Protein AF-A0A1H9LAW5-F1 (afdb_monomer_lite)

Radius of gyration: 14.82 Å; chains: 1; bounding box: 40×21×39 Å

pLDDT: mean 88.41, std 9.67, range [51.22, 97.38]

Secondary structure (DSSP, 8-state):
-HHHHHHHHHHHHHHHHHHHHHHHTT--S-S-GGGG-GGGTT-HHHHHHHHHHHHHHHHHHHHHHHHHHHHH-

Structure (mmCIF, N/CA/C/O backbone):
data_AF-A0A1H9LAW5-F1
#
_entry.id   AF-A0A1H9LAW5-F1
#
loop_
_atom_site.group_PDB
_atom_site.id
_atom_site.type_symbol
_atom_site.label_atom_id
_atom_site.label_alt_id
_atom_site.label_comp_id
_atom_site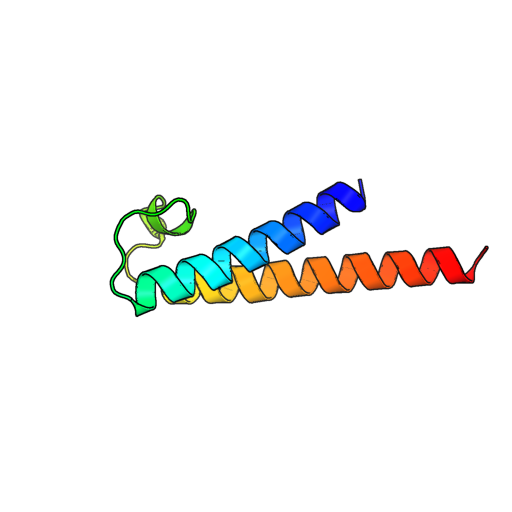.label_asym_id
_atom_site.label_entity_id
_atom_site.label_seq_id
_atom_site.pdbx_PDB_ins_code
_atom_site.Cartn_x
_atom_site.Cartn_y
_atom_site.Cartn_z
_atom_site.occupancy
_atom_site.B_iso_or_equiv
_atom_site.auth_seq_id
_atom_site.auth_comp_id
_atom_site.auth_asym_id
_atom_site.auth_atom_id
_atom_site.pdbx_PDB_model_num
ATOM 1 N N . MET A 1 1 ? 11.967 8.777 -15.874 1.00 79.75 1 MET A N 1
ATOM 2 C CA . MET A 1 1 ? 10.543 8.356 -15.946 1.00 79.75 1 MET A CA 1
ATOM 3 C C . MET A 1 1 ? 10.283 7.022 -15.258 1.00 79.75 1 MET A C 1
ATOM 5 O O . MET A 1 1 ? 9.430 6.977 -14.387 1.00 79.75 1 MET A O 1
ATOM 9 N N . LYS A 1 2 ? 11.018 5.952 -15.580 1.00 79.56 2 LYS A N 1
ATOM 10 C CA . LYS A 1 2 ? 10.831 4.637 -14.943 1.00 79.56 2 LYS A CA 1
ATOM 11 C C . LYS A 1 2 ? 10.999 4.639 -13.418 1.00 79.56 2 LYS A C 1
ATOM 13 O O . LYS A 1 2 ? 10.179 4.052 -12.727 1.00 79.56 2 LYS A O 1
ATOM 18 N N . GLU A 1 3 ? 11.994 5.352 -12.890 1.00 85.75 3 GLU A N 1
ATOM 19 C CA . GLU A 1 3 ? 12.163 5.504 -11.435 1.00 85.75 3 GLU A CA 1
ATOM 20 C C . GLU A 1 3 ? 10.978 6.216 -10.777 1.00 85.75 3 GLU A C 1
ATOM 22 O O . GLU A 1 3 ? 10.537 5.805 -9.711 1.00 85.75 3 GLU A O 1
ATOM 27 N N . ILE A 1 4 ? 10.401 7.217 -11.450 1.00 90.38 4 ILE A N 1
ATOM 28 C CA . ILE A 1 4 ? 9.200 7.920 -10.977 1.00 90.38 4 ILE A CA 1
ATOM 29 C C . ILE A 1 4 ? 8.019 6.946 -10.922 1.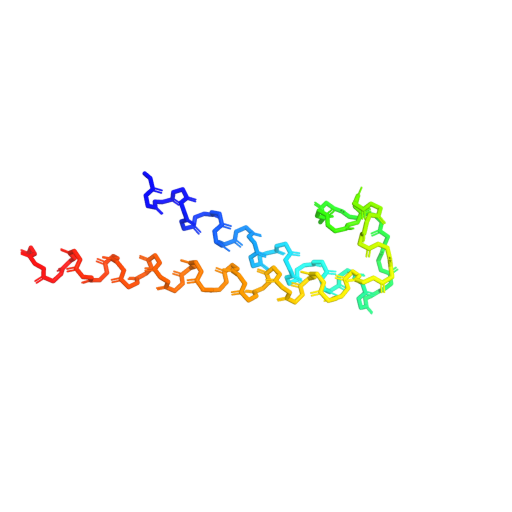00 90.38 4 ILE A C 1
ATOM 31 O O . ILE A 1 4 ? 7.337 6.877 -9.909 1.00 90.38 4 ILE A O 1
ATOM 35 N N . ILE A 1 5 ? 7.804 6.149 -11.975 1.00 89.62 5 ILE A N 1
ATOM 36 C CA . ILE A 1 5 ? 6.737 5.134 -12.019 1.00 89.62 5 ILE A CA 1
ATOM 37 C C . ILE A 1 5 ? 6.941 4.085 -10.919 1.00 89.62 5 ILE A C 1
ATOM 39 O O . ILE A 1 5 ? 5.991 3.706 -10.241 1.00 89.62 5 ILE A O 1
ATOM 43 N N . SER A 1 6 ? 8.185 3.653 -10.705 1.00 89.94 6 SER A N 1
ATOM 44 C CA . SER A 1 6 ? 8.535 2.726 -9.630 1.00 89.94 6 SER A CA 1
ATOM 45 C C . SER A 1 6 ? 8.257 3.321 -8.249 1.00 89.94 6 SER A C 1
ATOM 47 O O . SER A 1 6 ? 7.681 2.648 -7.397 1.00 89.94 6 SER A O 1
ATOM 49 N N . GLY A 1 7 ? 8.633 4.584 -8.037 1.00 92.88 7 GLY A N 1
ATOM 50 C CA . GLY A 1 7 ? 8.372 5.317 -6.802 1.00 92.88 7 GLY A CA 1
ATOM 51 C C . GLY A 1 7 ? 6.878 5.507 -6.555 1.00 92.88 7 GLY A C 1
ATOM 52 O O . GLY A 1 7 ? 6.415 5.275 -5.445 1.00 92.88 7 GLY A O 1
ATOM 53 N N . LEU A 1 8 ? 6.103 5.835 -7.592 1.00 93.44 8 LEU A N 1
ATOM 54 C CA . LEU A 1 8 ? 4.645 5.922 -7.508 1.00 93.44 8 LEU A CA 1
ATOM 55 C C . LEU A 1 8 ? 4.023 4.570 -7.154 1.00 93.44 8 LEU A C 1
ATOM 57 O O . LEU A 1 8 ? 3.202 4.510 -6.246 1.00 93.44 8 LEU A O 1
ATOM 61 N N . GLY A 1 9 ? 4.442 3.481 -7.804 1.00 93.00 9 GLY A N 1
ATOM 62 C CA . GLY A 1 9 ? 3.974 2.133 -7.470 1.00 93.00 9 GLY A CA 1
ATOM 63 C C . GLY A 1 9 ? 4.240 1.779 -6.006 1.00 93.00 9 GLY A C 1
ATOM 64 O O . GLY A 1 9 ? 3.336 1.328 -5.305 1.00 93.00 9 GLY A O 1
ATOM 65 N N . LEU A 1 10 ? 5.448 2.070 -5.515 1.00 95.00 10 LEU A N 1
ATOM 66 C CA . LEU A 1 10 ? 5.797 1.875 -4.110 1.00 95.00 10 LEU A CA 1
ATOM 67 C C . LEU A 1 10 ? 4.940 2.743 -3.176 1.00 95.00 10 LEU A C 1
ATOM 69 O O . LEU A 1 10 ? 4.456 2.242 -2.164 1.00 95.00 10 LEU A O 1
ATOM 73 N N . LEU A 1 11 ? 4.718 4.014 -3.522 1.00 96.12 11 LEU A N 1
ATOM 74 C CA . LEU A 1 11 ? 3.855 4.910 -2.752 1.00 96.12 11 LEU A CA 1
ATOM 75 C C . LEU A 1 11 ? 2.432 4.362 -2.660 1.00 96.12 11 LEU A C 1
ATOM 77 O O . LEU A 1 11 ? 1.892 4.330 -1.563 1.00 96.12 11 LEU A O 1
ATOM 81 N N . PHE A 1 12 ? 1.851 3.866 -3.753 1.00 95.94 12 PHE A N 1
ATOM 82 C CA . PHE A 1 12 ? 0.529 3.231 -3.729 1.00 95.94 12 PHE A CA 1
ATOM 83 C C . PHE A 1 12 ? 0.482 2.013 -2.797 1.00 95.94 12 PHE A C 1
ATOM 85 O O . PHE A 1 12 ? -0.462 1.879 -2.021 1.00 95.94 12 PHE A O 1
ATOM 92 N N . VAL A 1 13 ? 1.518 1.166 -2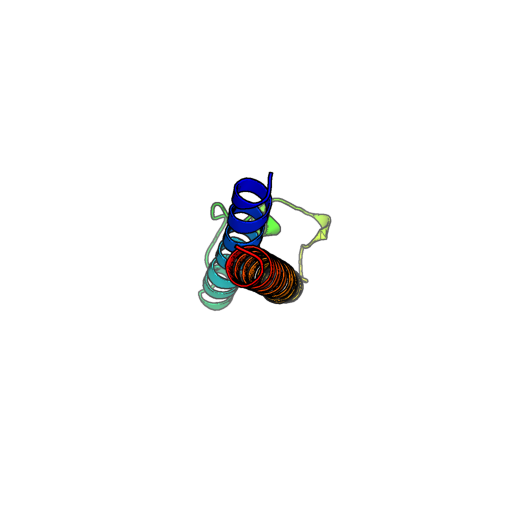.794 1.00 96.19 13 VAL A N 1
ATOM 93 C CA . VAL A 1 13 ? 1.590 0.033 -1.855 1.00 96.19 13 VAL A CA 1
ATOM 94 C C . VAL A 1 13 ? 1.676 0.518 -0.408 1.00 96.19 13 VAL A C 1
ATOM 96 O O . VAL A 1 13 ? 0.934 0.026 0.435 1.00 96.19 13 VAL A O 1
ATOM 99 N N . ILE A 1 14 ? 2.538 1.493 -0.106 1.00 96.06 14 ILE A N 1
ATOM 100 C CA . ILE A 1 14 ? 2.672 2.054 1.250 1.00 96.06 14 ILE A CA 1
ATOM 101 C C . ILE A 1 14 ? 1.358 2.701 1.700 1.00 96.06 14 ILE A C 1
ATOM 103 O O . ILE A 1 14 ? 0.951 2.523 2.846 1.00 96.06 14 ILE A O 1
ATOM 107 N N . GLN A 1 15 ? 0.693 3.427 0.798 1.00 95.44 15 GLN A N 1
ATOM 108 C CA . GLN A 1 15 ? -0.603 4.045 1.050 1.00 95.44 15 GLN A CA 1
ATOM 109 C C . GLN A 1 15 ? -1.650 2.995 1.403 1.00 95.44 15 GLN A C 1
ATOM 111 O O . GLN A 1 15 ? -2.298 3.125 2.433 1.00 95.44 15 GLN A O 1
ATOM 116 N N . GLY A 1 16 ? -1.770 1.941 0.596 1.00 95.94 16 GLY A N 1
ATOM 117 C CA . GLY A 1 16 ? -2.763 0.900 0.825 1.00 95.94 16 GLY A CA 1
ATOM 118 C C . GLY A 1 16 ? -2.464 0.033 2.050 1.00 95.94 16 GLY A C 1
ATOM 119 O O . GLY A 1 16 ? -3.342 -0.187 2.872 1.00 95.94 16 GLY A O 1
ATOM 120 N N . VAL A 1 17 ? -1.222 -0.427 2.243 1.00 96.50 17 VAL A N 1
ATOM 121 C CA . VAL A 1 17 ? -0.867 -1.242 3.423 1.00 96.50 17 VAL A CA 1
ATOM 122 C C . VAL A 1 17 ? -0.987 -0.426 4.707 1.00 96.50 17 VAL A C 1
ATOM 124 O O . VAL A 1 17 ? -1.555 -0.895 5.692 1.00 96.50 17 VAL A O 1
ATOM 127 N N . GLY A 1 18 ? -0.451 0.793 4.715 1.00 94.88 18 GLY A N 1
ATOM 128 C CA . GLY A 1 18 ? -0.495 1.645 5.895 1.00 94.88 18 GLY A CA 1
ATOM 129 C C . GLY A 1 18 ? -1.911 2.125 6.217 1.00 94.88 18 GLY A C 1
ATOM 130 O O . GLY A 1 18 ? -2.294 2.103 7.386 1.00 94.88 18 GLY A O 1
ATOM 131 N N . GLY A 1 19 ? -2.699 2.485 5.199 1.00 95.00 19 GLY A N 1
ATOM 132 C CA . GLY A 1 19 ? -4.116 2.815 5.342 1.00 95.00 19 GLY A CA 1
ATOM 133 C C . GLY A 1 19 ? -4.910 1.643 5.907 1.00 95.00 19 GLY A C 1
ATOM 134 O O . GLY A 1 19 ? -5.616 1.810 6.900 1.00 95.00 19 GLY A O 1
ATOM 135 N N . LEU A 1 20 ? -4.680 0.431 5.390 1.00 95.56 20 LEU A N 1
ATOM 136 C CA . LEU A 1 20 ? -5.345 -0.774 5.879 1.00 95.56 20 LEU A CA 1
ATOM 137 C C . LEU A 1 20 ? -5.049 -1.008 7.362 1.00 95.56 20 LEU A C 1
ATOM 139 O O . LEU A 1 20 ? -5.966 -1.238 8.147 1.00 95.56 20 LEU A O 1
ATOM 143 N N . ILE A 1 21 ? -3.777 -0.913 7.764 1.00 95.25 21 ILE A N 1
ATOM 144 C CA . ILE A 1 21 ? -3.387 -1.038 9.175 1.00 95.25 21 ILE A CA 1
ATOM 145 C C . ILE A 1 21 ? -4.066 0.051 10.011 1.00 95.25 21 ILE A C 1
ATOM 147 O O . ILE A 1 21 ? -4.598 -0.263 11.071 1.00 95.25 21 ILE A O 1
ATOM 151 N N . ASN A 1 22 ? -4.093 1.299 9.535 1.00 94.38 22 ASN A N 1
ATOM 152 C CA . ASN A 1 22 ? -4.740 2.416 10.224 1.00 94.38 22 ASN A CA 1
ATOM 153 C C . ASN A 1 22 ? -6.228 2.146 10.480 1.00 94.38 22 ASN A C 1
ATOM 155 O O . ASN A 1 22 ? -6.688 2.344 11.597 1.00 94.38 22 ASN A O 1
ATOM 159 N N . HIS A 1 23 ? -6.977 1.647 9.496 1.00 92.88 23 HIS A N 1
ATOM 160 C CA . HIS A 1 23 ? -8.394 1.324 9.691 1.00 92.88 23 HIS A CA 1
ATOM 161 C C . HIS A 1 23 ? -8.606 0.113 10.596 1.00 92.88 23 HIS A C 1
ATOM 163 O O . HIS A 1 23 ? -9.495 0.132 11.445 1.00 92.88 23 HIS A O 1
ATOM 169 N N . LEU A 1 24 ? -7.772 -0.924 10.470 1.00 93.12 24 LEU A N 1
ATOM 170 C CA . LEU A 1 24 ? -7.876 -2.123 11.305 1.00 93.12 24 LEU A CA 1
ATOM 171 C C . LEU A 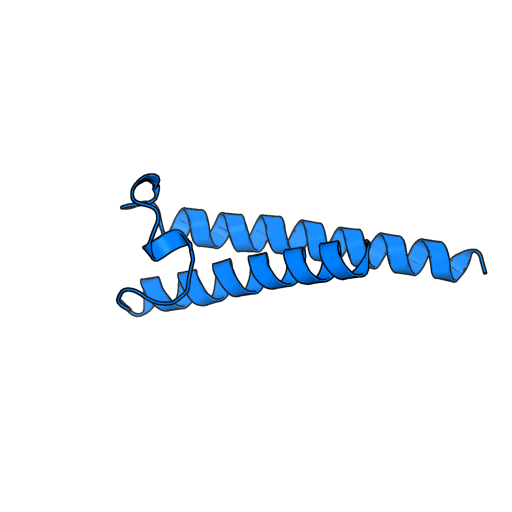1 24 ? -7.557 -1.853 12.782 1.00 93.12 24 LEU A C 1
ATOM 173 O O . LEU A 1 24 ? -8.070 -2.552 13.653 1.00 93.12 24 LEU A O 1
ATOM 177 N N . THR A 1 25 ? -6.741 -0.843 13.084 1.00 92.94 25 THR A N 1
ATOM 178 C CA . THR A 1 25 ? -6.436 -0.432 14.462 1.00 92.94 25 THR A CA 1
ATOM 179 C C . THR A 1 25 ? -7.378 0.649 14.998 1.00 92.94 25 THR A C 1
ATOM 181 O O . THR A 1 25 ? -7.104 1.208 16.061 1.00 92.94 25 THR A O 1
ATOM 184 N N . ASN A 1 26 ? -8.489 0.945 14.304 1.00 84.31 26 ASN A N 1
ATOM 185 C CA . ASN A 1 26 ? -9.373 2.085 14.595 1.00 84.31 26 ASN A CA 1
ATOM 186 C C . ASN A 1 26 ? -8.605 3.420 14.694 1.00 84.31 26 ASN A C 1
ATOM 188 O O . ASN A 1 26 ? -8.948 4.305 15.482 1.00 84.31 26 ASN A O 1
ATOM 192 N N . GLY A 1 27 ? -7.531 3.551 13.916 1.00 77.00 27 GLY A N 1
ATOM 193 C CA . GLY A 1 27 ? -6.720 4.752 13.812 1.00 77.00 27 GLY A CA 1
ATOM 194 C C . GLY A 1 27 ? -7.504 5.916 13.208 1.00 77.00 27 GLY A C 1
ATOM 195 O O . GLY A 1 27 ? -8.364 5.745 12.347 1.00 77.00 27 GLY A O 1
ATOM 196 N N . GLY A 1 28 ? -7.208 7.126 13.683 1.00 81.00 28 GLY A N 1
ATOM 197 C CA . GLY A 1 28 ? -7.843 8.356 13.214 1.00 81.00 28 GLY A CA 1
ATOM 198 C C . GLY A 1 28 ? -7.301 8.853 11.868 1.00 81.00 28 GLY A C 1
ATOM 199 O O . GLY A 1 28 ? -6.713 8.110 11.080 1.00 81.00 28 GLY A O 1
ATOM 200 N N . LYS A 1 29 ? -7.470 10.158 11.617 1.00 82.62 29 LYS A N 1
ATOM 201 C CA . LYS A 1 29 ? -6.929 10.825 10.424 1.00 82.62 29 LYS A CA 1
ATOM 202 C C . LYS A 1 29 ? -5.396 10.774 10.427 1.00 82.62 29 LYS A C 1
ATOM 204 O O . LYS A 1 29 ? -4.748 11.542 11.132 1.00 82.62 29 LYS A O 1
ATOM 209 N N . SER A 1 30 ? -4.850 9.891 9.601 1.00 87.38 30 SER A N 1
ATOM 210 C CA . SER A 1 30 ? -3.420 9.748 9.298 1.00 87.38 30 SER A CA 1
ATOM 211 C C . SER A 1 30 ? -3.123 10.231 7.877 1.00 87.38 30 SER A C 1
ATOM 213 O O . SER A 1 30 ? -4.052 10.398 7.096 1.00 87.38 30 SER A O 1
ATOM 215 N N . TRP A 1 31 ? -1.844 10.362 7.505 1.00 91.81 31 TRP A N 1
ATOM 216 C CA . TRP A 1 31 ? -1.383 10.851 6.188 1.00 91.81 31 TRP A CA 1
ATOM 217 C C . TRP A 1 31 ? -1.838 10.028 4.962 1.00 91.81 31 TRP A C 1
ATOM 219 O O . TRP A 1 31 ? -1.535 10.400 3.828 1.00 91.81 31 TRP A O 1
ATOM 229 N N . PHE A 1 32 ? -2.539 8.911 5.172 1.00 93.06 32 PHE A N 1
ATOM 230 C CA . PHE A 1 32 ? -3.098 8.087 4.106 1.00 93.06 32 PHE A CA 1
ATOM 231 C C . PHE A 1 32 ? -4.217 8.822 3.379 1.00 93.06 32 PHE A C 1
ATOM 233 O O . PHE A 1 32 ? -5.155 9.327 3.996 1.00 93.06 32 PHE A O 1
ATOM 240 N N . LEU A 1 33 ? -4.130 8.849 2.051 1.00 90.25 33 LEU A N 1
ATOM 241 C CA . LEU A 1 33 ? -5.016 9.623 1.187 1.00 90.25 33 LEU A CA 1
ATOM 242 C C . LEU A 1 33 ? -6.499 9.287 1.405 1.00 90.25 33 LEU A C 1
ATOM 244 O O . LEU A 1 33 ? -7.351 10.175 1.381 1.00 90.25 33 LEU A O 1
ATOM 248 N N . VAL A 1 34 ? -6.797 8.014 1.664 1.00 91.25 34 VAL A N 1
ATOM 249 C CA . VAL A 1 34 ? -8.158 7.510 1.868 1.00 91.25 34 VAL A CA 1
ATOM 250 C C . VAL A 1 34 ? -8.881 8.181 3.046 1.00 91.25 34 VAL A C 1
ATOM 252 O O . VAL A 1 34 ? -10.089 8.374 2.981 1.00 91.25 34 VAL A O 1
ATOM 255 N N . ASN A 1 35 ? -8.144 8.669 4.052 1.00 89.69 35 ASN A N 1
ATOM 256 C CA . ASN A 1 35 ? -8.704 9.352 5.226 1.00 89.69 35 ASN A CA 1
ATOM 257 C C . ASN A 1 35 ? -9.237 10.761 4.929 1.00 89.69 35 ASN A C 1
ATOM 259 O O . ASN A 1 35 ? -9.933 11.355 5.757 1.00 89.69 35 ASN A O 1
ATOM 263 N N . TYR A 1 36 ? -8.844 11.343 3.795 1.00 90.88 36 TYR A N 1
ATOM 264 C CA . TYR A 1 36 ? -9.159 12.727 3.438 1.00 90.88 36 TYR A CA 1
ATOM 265 C C . TYR A 1 36 ? -10.186 12.831 2.308 1.00 90.88 36 TYR A C 1
ATOM 267 O O . TYR A 1 36 ? -10.673 13.927 2.028 1.00 90.88 36 TYR A O 1
ATOM 275 N N . ILE A 1 37 ? -10.526 11.717 1.657 1.00 91.50 37 ILE A N 1
ATOM 276 C CA . ILE A 1 37 ? -11.454 11.696 0.528 1.00 91.50 37 ILE A CA 1
ATOM 277 C C . ILE A 1 37 ? -12.829 11.249 1.021 1.00 91.50 37 ILE A C 1
ATOM 279 O O . ILE A 1 37 ? -13.073 10.065 1.230 1.00 91.50 37 ILE A O 1
ATOM 283 N N . ASN A 1 38 ? -13.765 12.196 1.125 1.00 87.12 38 ASN A N 1
ATOM 284 C CA . ASN A 1 38 ? -15.141 11.911 1.559 1.00 87.12 38 ASN A CA 1
ATOM 285 C C . ASN A 1 38 ? -15.856 10.870 0.681 1.00 87.12 38 ASN A C 1
ATOM 287 O O . 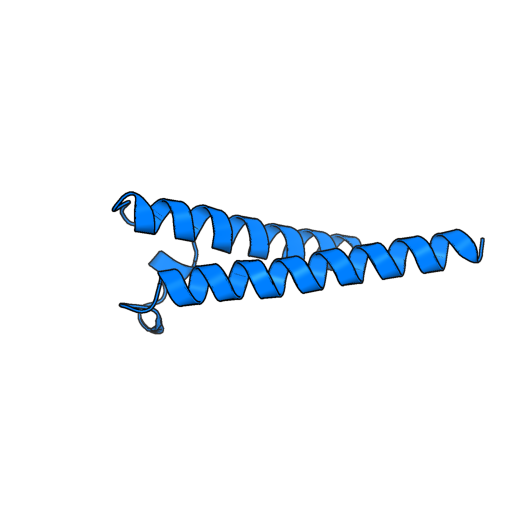ASN A 1 38 ? -16.729 10.161 1.166 1.00 87.12 38 ASN A O 1
ATOM 291 N N . ALA A 1 39 ? -15.487 10.749 -0.599 1.00 87.12 39 ALA A N 1
ATOM 292 C CA . ALA A 1 39 ? -16.065 9.744 -1.493 1.00 87.12 39 ALA A CA 1
ATOM 293 C C . ALA A 1 39 ? -15.746 8.296 -1.072 1.00 87.12 39 ALA A C 1
ATOM 295 O O . ALA A 1 39 ? -16.406 7.373 -1.538 1.00 87.12 39 ALA A O 1
ATOM 296 N N . PHE A 1 40 ? -14.739 8.093 -0.219 1.00 88.25 40 PHE A N 1
ATOM 297 C CA . PHE A 1 40 ? -14.318 6.778 0.264 1.00 88.25 40 PHE A CA 1
ATOM 298 C C . PHE A 1 40 ? -14.864 6.448 1.654 1.00 88.25 40 PHE A C 1
ATOM 300 O O . PHE A 1 40 ? -14.559 5.381 2.178 1.00 88.25 40 PHE A O 1
ATOM 307 N N . GLN A 1 41 ? -15.687 7.330 2.229 1.00 87.81 41 GLN A N 1
ATOM 308 C CA . GLN A 1 41 ? -16.266 7.126 3.549 1.00 87.81 41 GLN A CA 1
ATOM 309 C C . GLN A 1 41 ? -17.107 5.837 3.587 1.00 87.81 41 GLN A C 1
ATOM 311 O O . GLN A 1 41 ? -18.042 5.675 2.801 1.00 87.81 41 GLN A O 1
ATOM 316 N N . GLY A 1 42 ? -16.778 4.921 4.500 1.00 88.12 42 GLY A N 1
ATOM 317 C CA . GLY A 1 42 ? -17.390 3.592 4.617 1.00 88.12 42 GLY A CA 1
ATOM 318 C C . GLY A 1 42 ? -16.839 2.526 3.656 1.00 88.12 42 GLY A C 1
ATOM 319 O O . GLY A 1 42 ? -17.255 1.370 3.731 1.00 88.12 42 GLY A O 1
ATOM 320 N N . PHE A 1 43 ? -15.910 2.886 2.766 1.00 92.81 43 PHE A N 1
ATOM 321 C CA . PHE A 1 43 ? -15.238 1.989 1.818 1.00 92.81 43 PHE A CA 1
ATOM 322 C C . PHE A 1 43 ? -13.710 2.038 1.947 1.00 92.81 43 PHE A C 1
ATOM 324 O O . PHE A 1 43 ? -12.994 1.594 1.047 1.00 92.81 43 PHE A O 1
ATOM 331 N N . GLU A 1 44 ? -13.189 2.557 3.054 1.00 92.81 44 GLU A N 1
ATOM 332 C CA . GLU A 1 44 ? -11.774 2.880 3.210 1.00 92.81 44 GLU A CA 1
ATOM 333 C C . GLU A 1 44 ? -10.890 1.635 3.058 1.00 92.81 44 GLU A C 1
ATOM 335 O O . GLU A 1 44 ? -9.968 1.623 2.246 1.00 92.81 44 GLU A O 1
ATOM 340 N N . ILE A 1 45 ? -11.264 0.535 3.719 1.00 93.50 45 ILE A N 1
ATOM 341 C CA . ILE A 1 45 ? -10.576 -0.764 3.619 1.00 93.50 45 ILE A CA 1
ATOM 342 C C . ILE A 1 45 ? -10.545 -1.282 2.172 1.00 93.50 45 ILE A C 1
ATOM 344 O O . ILE A 1 45 ? -9.550 -1.854 1.727 1.00 93.50 45 ILE A O 1
ATOM 348 N N . VAL A 1 46 ? -11.630 -1.090 1.416 1.00 95.06 46 VAL A N 1
ATOM 349 C CA . VAL A 1 46 ? -11.695 -1.522 0.011 1.00 95.06 46 VAL A CA 1
ATOM 350 C C . VAL A 1 46 ? -10.725 -0.698 -0.834 1.00 95.06 46 VAL A C 1
ATOM 352 O O . VAL A 1 46 ? -10.002 -1.255 -1.660 1.00 95.06 46 VAL A O 1
ATOM 355 N N . MET A 1 47 ? -10.665 0.614 -0.603 1.00 95.50 47 MET A N 1
ATOM 356 C CA . MET A 1 47 ? -9.740 1.507 -1.303 1.00 95.50 47 MET A CA 1
ATOM 357 C C . MET A 1 47 ? -8.281 1.214 -0.956 1.00 95.50 47 MET A C 1
ATOM 359 O O . MET A 1 47 ? -7.433 1.208 -1.849 1.00 95.50 47 MET A O 1
ATOM 363 N N . ASP A 1 48 ? -7.994 0.881 0.301 1.00 95.31 48 ASP A N 1
ATOM 364 C CA . ASP A 1 48 ? -6.671 0.441 0.731 1.00 95.31 48 ASP A CA 1
ATOM 365 C C . ASP A 1 48 ? -6.219 -0.809 -0.036 1.00 95.31 48 ASP A C 1
ATOM 367 O O . ASP A 1 48 ? -5.119 -0.845 -0.592 1.00 95.31 48 ASP A O 1
ATOM 371 N N . ILE A 1 49 ? -7.096 -1.811 -0.163 1.00 96.44 49 ILE A N 1
ATOM 372 C CA . ILE A 1 49 ? -6.829 -3.024 -0.951 1.00 96.44 49 ILE A CA 1
ATOM 373 C C . ILE A 1 49 ? -6.594 -2.682 -2.429 1.00 96.44 49 ILE A C 1
ATOM 375 O O . ILE A 1 49 ? -5.662 -3.210 -3.043 1.00 96.44 49 ILE A O 1
ATOM 379 N N . ILE A 1 50 ? -7.394 -1.781 -3.007 1.00 96.44 50 ILE A N 1
ATOM 380 C CA . ILE A 1 50 ? -7.215 -1.327 -4.394 1.00 96.44 50 ILE A CA 1
ATOM 381 C C . ILE A 1 50 ? -5.836 -0.683 -4.573 1.00 96.44 50 ILE A C 1
ATOM 383 O O . ILE A 1 50 ? -5.133 -1.013 -5.531 1.00 96.44 50 ILE A O 1
ATOM 387 N N . PHE A 1 51 ? -5.403 0.178 -3.649 1.00 96.25 51 PHE A N 1
ATOM 388 C CA . PHE A 1 51 ? -4.078 0.793 -3.709 1.00 96.25 51 PHE A CA 1
ATOM 389 C C . PHE A 1 51 ? -2.942 -0.230 -3.604 1.00 96.25 51 PHE A C 1
ATOM 391 O O . PHE A 1 51 ? -1.971 -0.119 -4.356 1.00 96.25 51 PHE A O 1
ATOM 398 N N . ILE A 1 52 ? -3.081 -1.267 -2.771 1.00 96.94 52 ILE A N 1
ATOM 399 C CA . ILE A 1 52 ? -2.111 -2.374 -2.704 1.00 96.94 52 ILE A CA 1
ATOM 400 C C . ILE A 1 52 ? -2.006 -3.085 -4.057 1.00 96.94 52 ILE A C 1
ATOM 402 O O . ILE A 1 52 ? -0.901 -3.285 -4.565 1.00 96.94 52 ILE A O 1
ATOM 406 N N . ILE A 1 53 ? -3.142 -3.454 -4.657 1.00 97.38 53 ILE A N 1
ATOM 407 C CA . ILE A 1 53 ? -3.177 -4.191 -5.927 1.00 97.38 53 ILE A CA 1
ATOM 408 C C . ILE A 1 53 ? -2.582 -3.342 -7.055 1.00 97.38 53 ILE A C 1
ATOM 410 O O . ILE A 1 53 ? -1.694 -3.804 -7.774 1.00 97.38 53 ILE A O 1
ATOM 414 N N . VAL A 1 54 ? -3.028 -2.092 -7.195 1.00 96.50 54 VAL A N 1
ATOM 415 C CA . VAL A 1 54 ? -2.555 -1.172 -8.239 1.00 96.50 54 VAL A CA 1
ATOM 416 C C . VAL A 1 54 ? -1.064 -0.883 -8.073 1.00 96.50 54 VAL A C 1
ATOM 418 O O . VAL A 1 54 ? -0.301 -1.019 -9.031 1.00 96.50 54 VAL A O 1
ATOM 421 N N . GLY A 1 55 ? -0.623 -0.552 -6.857 1.00 95.00 55 GLY A N 1
ATOM 422 C CA . GLY A 1 55 ? 0.786 -0.307 -6.563 1.00 95.00 55 GLY A CA 1
ATOM 423 C C . GLY A 1 55 ? 1.661 -1.532 -6.835 1.00 95.00 55 GLY A C 1
ATOM 424 O O . GLY A 1 55 ? 2.721 -1.412 -7.453 1.00 95.00 55 GLY A O 1
ATOM 425 N N . GLY A 1 56 ? 1.187 -2.723 -6.458 1.00 94.44 56 GLY A N 1
ATOM 426 C CA . GLY A 1 56 ? 1.864 -3.992 -6.713 1.00 94.44 56 GLY A CA 1
ATOM 427 C C . GLY A 1 56 ? 2.016 -4.293 -8.205 1.00 94.44 56 GLY A C 1
ATOM 428 O O . GLY A 1 56 ? 3.111 -4.639 -8.652 1.00 94.44 56 GLY A O 1
ATOM 429 N N . ILE A 1 57 ? 0.959 -4.096 -9.001 1.00 95.00 57 ILE A N 1
ATOM 430 C CA . ILE A 1 57 ? 1.005 -4.268 -10.463 1.00 95.00 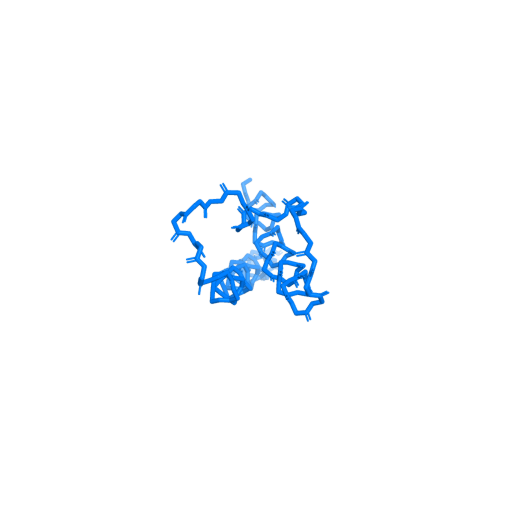57 ILE A CA 1
ATOM 431 C C . ILE A 1 57 ? 2.016 -3.301 -11.090 1.00 95.00 57 ILE A C 1
ATOM 433 O O . ILE A 1 57 ? 2.847 -3.730 -11.893 1.00 95.00 57 ILE A O 1
ATOM 437 N N . ILE A 1 58 ? 1.992 -2.021 -10.704 1.00 93.31 58 ILE A N 1
ATOM 438 C CA . ILE A 1 58 ? 2.925 -1.005 -11.216 1.00 93.31 58 ILE A CA 1
ATOM 439 C C . ILE A 1 58 ? 4.371 -1.365 -10.849 1.00 93.31 58 ILE A C 1
ATOM 441 O O . ILE A 1 58 ? 5.256 -1.322 -11.708 1.00 93.31 58 ILE A O 1
ATOM 445 N N . GLY A 1 59 ? 4.615 -1.767 -9.598 1.00 91.00 59 GLY A N 1
ATOM 446 C CA . GLY A 1 59 ? 5.938 -2.181 -9.131 1.00 91.00 59 GLY A CA 1
ATOM 447 C C . GLY A 1 59 ? 6.478 -3.389 -9.901 1.00 91.00 59 GLY A C 1
ATOM 448 O O . GLY A 1 59 ? 7.605 -3.360 -10.401 1.00 91.00 59 GLY A O 1
ATOM 449 N N . LEU A 1 60 ? 5.655 -4.428 -10.076 1.00 90.06 60 LEU A N 1
ATOM 450 C CA . LEU A 1 60 ? 6.024 -5.628 -10.833 1.00 90.06 60 LEU A CA 1
ATOM 451 C C . LEU A 1 60 ? 6.264 -5.331 -12.319 1.00 90.06 60 LEU A C 1
ATOM 453 O O . LEU A 1 60 ? 7.214 -5.859 -12.905 1.00 90.06 60 LEU A O 1
ATOM 457 N N . ALA A 1 61 ? 5.434 -4.484 -12.932 1.00 88.88 61 ALA A N 1
ATOM 458 C CA . ALA A 1 61 ? 5.603 -4.065 -14.320 1.00 88.88 61 ALA A CA 1
ATOM 459 C C . ALA A 1 61 ? 6.914 -3.286 -14.510 1.00 88.88 61 ALA A C 1
ATOM 461 O O . ALA A 1 61 ? 7.689 -3.600 -15.414 1.00 88.88 61 ALA A O 1
ATOM 462 N N . SER A 1 62 ? 7.210 -2.340 -13.614 1.00 86.88 62 SER A N 1
ATOM 463 C CA . SER A 1 62 ? 8.463 -1.573 -13.623 1.00 86.88 62 SER A CA 1
ATOM 464 C C . SER A 1 62 ? 9.692 -2.486 -13.513 1.00 86.88 62 SER A C 1
ATOM 466 O O . SER A 1 62 ? 10.657 -2.338 -14.271 1.00 86.88 62 SER A O 1
ATOM 468 N N . TRP A 1 63 ? 9.634 -3.494 -12.635 1.00 83.00 63 TRP A N 1
ATOM 469 C CA . TRP A 1 63 ? 10.721 -4.460 -12.465 1.00 83.00 63 TRP A CA 1
ATOM 470 C C . TRP A 1 63 ? 10.923 -5.371 -13.683 1.00 83.00 63 TRP A C 1
ATOM 472 O O . TRP A 1 63 ? 12.060 -5.656 -14.067 1.00 83.00 63 TRP A O 1
ATOM 482 N N . LYS A 1 64 ? 9.839 -5.812 -14.336 1.00 84.81 64 LYS A N 1
ATOM 483 C CA . LYS A 1 64 ? 9.935 -6.578 -15.591 1.00 84.81 64 LYS A CA 1
ATOM 484 C C . LYS A 1 64 ? 10.600 -5.768 -16.703 1.00 84.81 64 LYS A C 1
ATOM 486 O O . LYS A 1 64 ? 11.456 -6.309 -17.400 1.00 84.81 64 LYS A O 1
ATOM 491 N N . ILE A 1 65 ? 10.240 -4.492 -16.843 1.00 77.88 65 ILE A N 1
ATOM 492 C CA . ILE A 1 65 ? 10.836 -3.597 -17.845 1.00 77.88 65 ILE A CA 1
ATOM 493 C C . ILE A 1 65 ? 12.340 -3.436 -17.583 1.00 77.88 65 ILE A C 1
ATOM 495 O O . ILE A 1 65 ? 13.131 -3.519 -18.517 1.00 77.88 65 ILE A O 1
ATOM 499 N N . ASP A 1 66 ? 12.756 -3.290 -16.319 1.00 75.19 66 ASP A N 1
ATOM 500 C CA . ASP A 1 66 ? 14.178 -3.233 -15.950 1.00 75.19 66 ASP A CA 1
ATOM 501 C C . ASP A 1 66 ? 14.972 -4.462 -16.382 1.00 75.19 66 ASP A C 1
ATOM 503 O O . ASP A 1 66 ? 16.012 -4.336 -17.032 1.00 75.19 66 ASP A O 1
ATOM 507 N N . ARG A 1 67 ? 14.451 -5.658 -16.090 1.00 72.06 67 ARG A N 1
ATOM 508 C CA . ARG A 1 67 ? 15.117 -6.903 -16.480 1.00 72.06 67 ARG A CA 1
ATOM 509 C C . ARG A 1 67 ? 15.178 -7.119 -17.988 1.00 72.06 67 ARG A C 1
ATOM 511 O O . ARG A 1 67 ? 16.130 -7.747 -18.442 1.00 72.06 67 ARG A O 1
ATOM 518 N N . SER A 1 68 ? 14.193 -6.631 -18.744 1.00 70.06 68 SER A N 1
ATOM 519 C CA . SER A 1 68 ? 14.211 -6.718 -20.208 1.00 70.06 68 SER A CA 1
ATOM 520 C C . SER A 1 68 ? 15.340 -5.870 -20.789 1.00 70.06 68 SER A C 1
ATOM 522 O O . SER A 1 68 ? 16.166 -6.391 -21.528 1.00 70.06 68 SER A O 1
ATOM 524 N N . THR A 1 69 ? 15.451 -4.604 -20.374 1.00 68.75 69 THR A N 1
ATOM 525 C CA . THR A 1 69 ? 16.517 -3.702 -20.841 1.00 68.75 69 THR A CA 1
ATOM 526 C C . THR A 1 69 ? 17.911 -4.206 -20.460 1.00 68.75 69 THR A C 1
ATOM 528 O O . THR A 1 69 ? 18.853 -4.065 -21.229 1.00 68.75 69 THR A O 1
ATOM 531 N N . LYS A 1 70 ? 18.058 -4.836 -19.288 1.00 64.56 70 LYS A N 1
ATOM 532 C CA . LYS A 1 70 ? 19.348 -5.377 -18.830 1.00 64.56 70 LYS A CA 1
ATOM 533 C C . LYS A 1 70 ? 19.769 -6.679 -19.532 1.00 64.56 70 LYS A C 1
ATOM 535 O O . LYS A 1 70 ? 20.896 -7.110 -19.340 1.00 64.56 70 LYS A O 1
ATOM 540 N N . ARG A 1 71 ? 18.873 -7.344 -20.272 1.00 63.66 71 ARG A N 1
ATOM 541 C CA . ARG A 1 71 ? 19.191 -8.555 -21.053 1.00 63.66 71 ARG A CA 1
ATOM 542 C C . ARG A 1 71 ? 19.633 -8.257 -22.488 1.00 63.66 71 ARG A C 1
ATOM 544 O O . ARG A 1 71 ? 20.196 -9.147 -23.112 1.00 63.66 71 ARG A O 1
ATOM 551 N N . GLU A 1 72 ? 19.340 -7.066 -23.004 1.00 58.44 72 GLU A N 1
ATOM 552 C CA . GLU A 1 72 ? 19.684 -6.650 -24.374 1.00 58.44 72 GLU A CA 1
ATOM 553 C C . GLU A 1 72 ? 21.038 -5.922 -24.477 1.00 58.44 72 GLU A C 1
ATOM 555 O O . GLU A 1 72 ? 21.537 -5.748 -25.585 1.00 58.44 72 GLU A O 1
ATOM 560 N N . ASN A 1 73 ? 21.635 -5.542 -23.340 1.00 51.22 73 ASN A N 1
ATOM 561 C CA . ASN A 1 73 ? 22.963 -4.922 -23.222 1.00 51.22 73 ASN A CA 1
ATOM 562 C C . ASN A 1 73 ? 23.975 -5.900 -22.621 1.00 51.22 73 ASN A C 1
ATOM 564 O O . ASN A 1 73 ? 25.157 -5.828 -23.018 1.00 51.22 73 ASN A O 1
#

Sequence (73 aa):
MKEIISGLGLLFVIQGVGGLINHLTNGGKSWFLVNYINAFQGFEIVMDIIFIIVGGIIGLASWKIDRSTKREN

Organism: NCBI:txid571933

Foldseek 3Di:
DLVVLLVQLVVLLCLLVVQLVCVVVVHADDPRPLNVDPVCVVVSNVSSVVSNVSSVVSNVVSVVVVVVVVVVD